Protein AF-A0A0T6ZAK7-F1 (afdb_monomer)

Mean predicted aligned error: 3.06 Å

pLDDT: mean 94.77, std 3.64, range [69.94, 98.5]

Structure (mmCIF, N/CA/C/O backbone):
data_AF-A0A0T6ZAK7-F1
#
_entry.id   AF-A0A0T6ZAK7-F1
#
loop_
_atom_site.group_PDB
_atom_site.id
_atom_site.type_symbol
_atom_site.label_atom_id
_atom_site.label_alt_id
_atom_site.label_comp_id
_atom_site.label_asym_id
_atom_site.label_entity_id
_atom_site.label_seq_id
_atom_site.pdbx_PDB_ins_code
_atom_site.Cartn_x
_atom_site.Cartn_y
_atom_site.Cartn_z
_atom_site.occupancy
_atom_site.B_iso_or_equiv
_atom_site.auth_seq_id
_atom_site.auth_comp_id
_atom_site.auth_a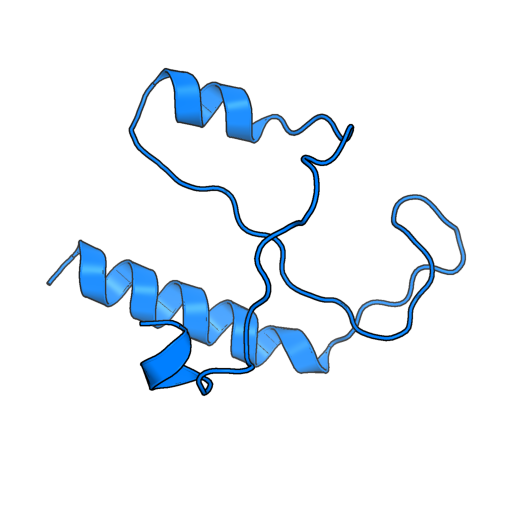sym_id
_atom_site.auth_atom_id
_atom_site.pdbx_PDB_model_num
ATOM 1 N N . MET A 1 1 ? -12.753 -9.587 3.101 1.00 88.31 1 MET A N 1
ATOM 2 C CA . MET A 1 1 ? -12.571 -8.348 2.313 1.00 88.31 1 MET A CA 1
ATOM 3 C C . MET A 1 1 ? -11.607 -8.532 1.143 1.00 88.31 1 MET A C 1
ATOM 5 O O . MET A 1 1 ? -12.108 -8.694 0.048 1.00 88.31 1 MET A O 1
ATOM 9 N N . ILE A 1 2 ? -10.273 -8.592 1.319 1.00 91.38 2 ILE A N 1
ATOM 10 C CA . ILE A 1 2 ? -9.331 -8.675 0.170 1.00 91.38 2 ILE A CA 1
ATOM 11 C C . ILE A 1 2 ? -9.647 -9.859 -0.758 1.00 91.38 2 ILE A C 1
ATOM 13 O O . ILE A 1 2 ? -9.864 -9.650 -1.946 1.00 91.38 2 ILE A O 1
ATOM 17 N N . ALA A 1 3 ? -9.741 -11.076 -0.213 1.00 94.06 3 ALA A N 1
ATOM 18 C CA . ALA A 1 3 ? -10.039 -12.272 -1.005 1.00 94.06 3 ALA A CA 1
ATOM 19 C C . ALA A 1 3 ? -11.412 -12.222 -1.699 1.00 94.06 3 ALA A C 1
ATOM 21 O O . ALA A 1 3 ? -11.568 -12.722 -2.807 1.00 94.06 3 ALA A O 1
ATOM 22 N N . GLU A 1 4 ? -12.402 -11.596 -1.061 1.00 94.25 4 GLU A N 1
ATOM 23 C CA . GLU A 1 4 ? -13.756 -11.451 -1.609 1.00 94.25 4 GLU A CA 1
ATOM 24 C C . GLU A 1 4 ? -13.800 -10.417 -2.741 1.00 94.25 4 GLU A C 1
ATOM 26 O O . GLU A 1 4 ? -14.492 -10.625 -3.732 1.00 94.25 4 GLU A O 1
ATOM 31 N N . THR A 1 5 ? -13.057 -9.313 -2.608 1.00 94.88 5 THR A N 1
ATOM 32 C CA . THR A 1 5 ? -13.031 -8.218 -3.587 1.00 94.88 5 THR A CA 1
ATOM 33 C C . THR A 1 5 ? -12.118 -8.525 -4.773 1.00 94.88 5 THR A C 1
ATOM 35 O O . THR A 1 5 ? -12.424 -8.150 -5.900 1.00 94.88 5 THR A O 1
ATOM 38 N N . PHE A 1 6 ? -10.984 -9.185 -4.531 1.00 95.25 6 PHE A N 1
ATOM 39 C CA . PHE A 1 6 ? -9.897 -9.303 -5.506 1.00 95.25 6 PHE A CA 1
ATOM 40 C C . PHE A 1 6 ? -9.502 -10.746 -5.855 1.00 95.25 6 PHE A C 1
ATOM 42 O O . PHE A 1 6 ? -8.658 -10.932 -6.731 1.00 95.25 6 PHE A O 1
ATOM 49 N N . GLY A 1 7 ? -10.099 -11.749 -5.205 1.00 96.75 7 GLY A N 1
ATOM 50 C CA . GLY A 1 7 ? -9.740 -13.162 -5.343 1.00 96.75 7 GLY A CA 1
ATOM 51 C C . GLY A 1 7 ? -8.752 -13.639 -4.274 1.00 96.75 7 GLY A C 1
ATOM 52 O O . GLY A 1 7 ? -8.008 -12.851 -3.690 1.00 96.75 7 GLY A O 1
ATOM 53 N N . THR A 1 8 ? -8.741 -14.947 -4.008 1.00 95.50 8 THR A N 1
ATOM 54 C CA . THR A 1 8 ? -7.909 -15.572 -2.958 1.00 95.50 8 THR A CA 1
ATOM 55 C C . THR A 1 8 ? -6.414 -15.385 -3.176 1.00 95.50 8 THR A C 1
ATOM 57 O O . THR A 1 8 ? -5.669 -15.311 -2.207 1.00 95.50 8 THR A O 1
ATOM 60 N N . ASP A 1 9 ? -5.997 -15.233 -4.429 1.00 94.69 9 ASP A N 1
ATOM 61 C CA . ASP A 1 9 ? -4.587 -15.140 -4.815 1.00 94.69 9 ASP A CA 1
ATOM 62 C C . ASP A 1 9 ? -4.100 -13.677 -4.881 1.00 94.69 9 ASP A C 1
ATOM 64 O O . ASP A 1 9 ? -3.019 -13.384 -5.384 1.00 94.69 9 ASP A O 1
ATOM 68 N N . ALA A 1 10 ? -4.912 -12.726 -4.399 1.00 94.25 10 ALA A N 1
ATOM 69 C CA . ALA A 1 10 ? -4.628 -11.293 -4.473 1.00 94.25 10 ALA A CA 1
ATOM 70 C C . ALA A 1 10 ? -3.703 -10.768 -3.365 1.00 94.25 10 ALA A C 1
ATOM 72 O O . ALA A 1 10 ? -3.377 -9.580 -3.362 1.00 94.25 10 ALA A O 1
ATOM 73 N N . TYR A 1 11 ? -3.309 -11.614 -2.415 1.00 94.06 11 TYR A N 1
ATOM 74 C CA . TYR A 1 11 ? -2.379 -11.250 -1.355 1.00 94.06 11 TYR A CA 1
ATOM 75 C C . TYR A 1 11 ? -1.425 -12.396 -1.050 1.00 94.06 11 TYR A C 1
ATOM 77 O O . TYR A 1 11 ? -1.710 -13.565 -1.305 1.00 94.06 11 TYR A O 1
ATOM 85 N N . VAL A 1 12 ? -0.296 -12.031 -0.458 1.00 93.19 12 VAL A N 1
ATOM 86 C CA . VAL A 1 12 ? 0.656 -12.965 0.130 1.00 93.19 12 VAL A CA 1
ATOM 87 C C . VAL A 1 12 ? 0.950 -12.502 1.546 1.00 93.19 12 VAL A C 1
ATOM 89 O O . VAL A 1 12 ? 0.994 -11.299 1.815 1.00 93.19 12 VAL A O 1
ATOM 92 N N . GLU A 1 13 ? 1.142 -13.446 2.457 1.00 93.44 13 GLU A N 1
ATOM 93 C CA . GLU A 1 13 ? 1.754 -13.123 3.740 1.00 93.44 13 GLU A CA 1
ATOM 94 C C . GLU A 1 13 ? 3.238 -12.866 3.508 1.00 93.44 13 GLU A C 1
ATOM 96 O O . GLU A 1 13 ? 3.906 -13.611 2.783 1.00 93.44 13 GLU A O 1
ATOM 101 N N . LEU A 1 14 ? 3.753 -11.784 4.091 1.00 91.44 14 LEU A N 1
ATOM 102 C CA . LEU A 1 14 ? 5.181 -11.523 4.021 1.00 91.44 14 LEU A CA 1
ATOM 103 C C . LEU A 1 14 ? 5.909 -12.645 4.769 1.00 91.44 14 LEU A C 1
ATOM 105 O O . LEU A 1 14 ? 5.603 -12.871 5.940 1.00 91.44 14 LEU A O 1
ATOM 109 N N . PRO A 1 15 ? 6.869 -13.333 4.126 1.00 90.88 15 PRO A N 1
ATOM 110 C CA . PRO A 1 15 ? 7.586 -14.426 4.775 1.00 90.88 15 PRO A CA 1
ATOM 111 C C . PRO A 1 15 ? 8.450 -13.927 5.939 1.00 90.88 15 PRO A C 1
ATOM 113 O O . PRO A 1 15 ? 8.674 -14.660 6.894 1.00 90.88 15 PRO A O 1
ATOM 116 N N . GLU A 1 16 ? 8.910 -12.677 5.861 1.00 93.75 16 GLU A N 1
ATOM 117 C CA . GLU A 1 16 ? 9.727 -11.993 6.861 1.00 93.75 16 GLU A CA 1
ATOM 118 C C . GLU A 1 16 ? 9.292 -10.516 6.944 1.00 93.75 16 GLU A C 1
ATOM 120 O O . GLU A 1 16 ? 8.880 -9.940 5.927 1.00 93.75 16 GLU A O 1
ATOM 125 N N . PRO A 1 17 ? 9.406 -9.860 8.113 1.00 91.31 17 PRO A N 1
ATOM 126 C CA . PRO A 1 17 ? 9.229 -8.415 8.223 1.00 91.31 17 PRO A CA 1
ATOM 127 C C . PRO A 1 17 ? 10.236 -7.642 7.361 1.00 91.31 17 PRO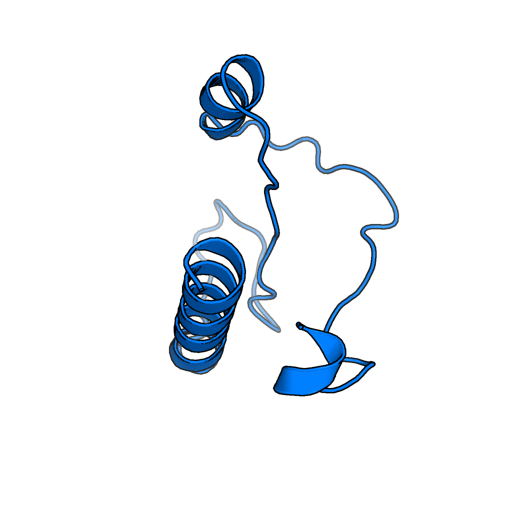 A C 1
ATOM 129 O O . PRO A 1 17 ? 11.381 -8.057 7.181 1.00 91.31 17 PRO A O 1
ATOM 132 N N . LEU A 1 18 ? 9.841 -6.464 6.874 1.00 91.12 18 LEU A N 1
ATOM 133 C CA . LEU A 1 18 ? 10.769 -5.573 6.181 1.00 91.12 18 LEU A CA 1
ATOM 134 C C . LEU A 1 18 ? 11.635 -4.792 7.176 1.00 91.12 18 LEU A C 1
ATOM 136 O O . LEU A 1 1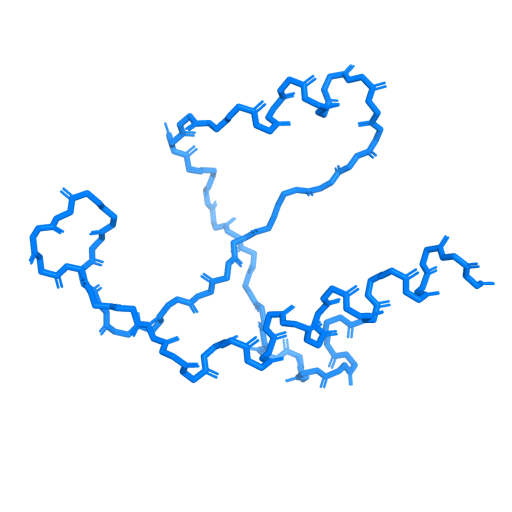8 ? 11.156 -4.340 8.210 1.00 91.12 18 LEU A O 1
ATOM 140 N N . MET A 1 19 ? 12.899 -4.561 6.814 1.00 91.75 19 MET A N 1
ATOM 141 C CA . MET A 1 19 ? 13.821 -3.715 7.588 1.00 91.75 19 MET A CA 1
ATOM 142 C C . MET A 1 19 ? 13.598 -2.204 7.390 1.00 91.75 19 MET A C 1
ATOM 144 O O . MET A 1 19 ? 14.317 -1.400 7.982 1.00 91.75 19 MET A O 1
ATOM 148 N N . GLY A 1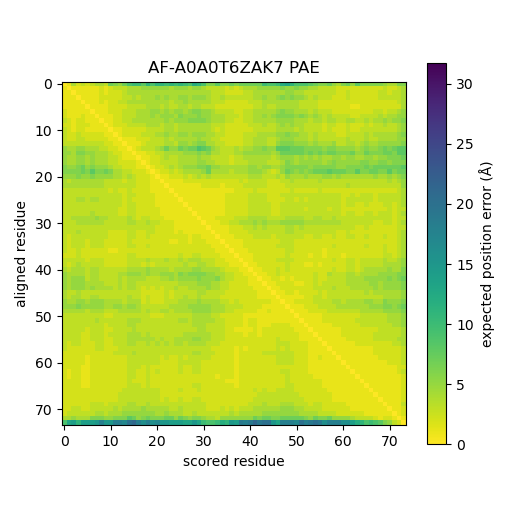 20 ? 12.654 -1.803 6.532 1.00 89.12 20 GLY A N 1
ATOM 149 C CA . GLY A 1 20 ? 12.346 -0.395 6.284 1.00 89.12 20 GLY A CA 1
ATOM 150 C C . GLY A 1 20 ? 11.742 0.283 7.514 1.00 89.12 20 GLY A C 1
ATOM 151 O O . GLY A 1 20 ? 10.908 -0.299 8.203 1.00 89.12 20 GLY A O 1
ATOM 152 N N . SER A 1 21 ? 12.154 1.521 7.784 1.00 93.56 21 SER A N 1
ATOM 153 C CA . SER A 1 21 ? 11.518 2.376 8.790 1.00 93.56 21 SER A CA 1
ATOM 154 C C . SER A 1 21 ? 10.367 3.160 8.167 1.00 93.56 21 SER A C 1
ATOM 156 O O . SER A 1 21 ? 10.552 3.730 7.095 1.00 93.56 21 SER A O 1
ATOM 158 N N . GLU A 1 22 ? 9.237 3.251 8.867 1.00 95.94 22 GLU A N 1
ATOM 159 C CA . GLU A 1 22 ? 8.068 4.025 8.440 1.00 95.94 22 GLU A CA 1
ATOM 160 C C . GLU A 1 22 ? 7.471 4.780 9.634 1.00 95.94 22 GLU A C 1
ATOM 162 O O . GLU A 1 22 ? 7.314 4.210 10.724 1.00 95.94 22 GLU A O 1
ATOM 167 N N . ASP A 1 23 ? 7.146 6.061 9.457 1.00 97.50 23 ASP A N 1
ATOM 168 C CA . ASP A 1 23 ? 6.671 6.914 10.555 1.00 97.50 23 ASP A CA 1
ATOM 169 C C . ASP A 1 23 ? 5.226 6.595 10.976 1.00 97.50 23 ASP A C 1
ATOM 171 O O . ASP A 1 23 ? 4.825 6.891 12.105 1.00 97.50 23 ASP A O 1
ATOM 175 N N . PHE A 1 24 ? 4.490 5.853 10.141 1.00 97.12 24 PHE A N 1
ATOM 176 C CA . PHE A 1 24 ? 3.191 5.266 10.474 1.00 97.12 24 PHE A CA 1
ATOM 177 C C . PHE A 1 24 ? 3.241 4.406 11.749 1.00 97.12 24 PHE A C 1
ATOM 179 O O . PHE A 1 24 ? 2.239 4.275 12.455 1.00 97.12 24 PHE A O 1
ATOM 186 N N . SER A 1 25 ? 4.414 3.865 12.100 1.00 96.69 25 SER A N 1
ATOM 187 C CA . SER A 1 25 ? 4.633 3.161 13.370 1.00 96.69 25 SER A CA 1
ATOM 188 C C . SER A 1 25 ? 4.257 4.006 14.595 1.00 96.69 25 SER A C 1
ATOM 190 O O . SER A 1 25 ? 3.644 3.480 15.524 1.00 96.69 25 SER A O 1
ATOM 192 N N . PHE A 1 26 ? 4.504 5.320 14.577 1.00 98.00 26 PHE A N 1
ATOM 193 C CA . PHE A 1 26 ? 4.120 6.214 15.672 1.00 98.00 26 PHE A CA 1
ATOM 194 C C . PHE A 1 26 ? 2.602 6.355 15.820 1.00 98.00 26 PHE A C 1
ATOM 196 O O . PHE A 1 26 ? 2.117 6.562 16.933 1.00 98.00 26 PHE A O 1
ATOM 203 N N . LEU A 1 27 ? 1.834 6.226 14.731 1.00 98.12 27 LEU A N 1
ATOM 204 C CA . LEU A 1 27 ? 0.370 6.187 14.801 1.00 98.12 27 LEU A CA 1
ATOM 205 C C . LEU A 1 27 ? -0.095 4.875 15.443 1.00 98.12 27 LEU A C 1
ATOM 207 O O . LEU A 1 27 ? -0.972 4.893 16.310 1.00 98.12 27 LEU A O 1
ATOM 211 N N . LEU A 1 28 ? 0.529 3.756 15.065 1.00 97.75 28 LEU A N 1
ATOM 212 C CA . LEU A 1 28 ? 0.216 2.426 15.598 1.00 97.75 28 LEU A CA 1
ATOM 213 C C . LEU A 1 28 ? 0.546 2.272 17.090 1.00 97.75 28 LEU A C 1
ATOM 215 O O . LEU A 1 28 ? -0.046 1.431 17.762 1.00 97.75 28 LEU A O 1
ATOM 219 N N . GLU A 1 29 ? 1.420 3.111 17.650 1.00 98.19 29 GLU A N 1
ATOM 220 C CA . GLU A 1 29 ? 1.601 3.197 19.105 1.00 98.19 29 GLU A CA 1
ATOM 221 C C . GLU A 1 29 ? 0.379 3.768 19.841 1.00 98.19 29 GLU A C 1
ATOM 223 O O . GLU A 1 29 ? 0.240 3.566 21.050 1.00 98.19 29 GLU A O 1
ATOM 228 N N . LYS A 1 30 ? -0.457 4.566 19.165 1.00 98.50 30 LYS A N 1
ATOM 229 C CA . LYS A 1 30 ? -1.551 5.322 19.801 1.00 98.50 30 LYS A CA 1
ATOM 230 C C . LYS A 1 30 ? -2.912 4.691 19.571 1.00 98.50 30 LYS A C 1
ATOM 232 O O . LYS A 1 30 ? -3.779 4.808 20.436 1.00 98.50 30 LYS A O 1
ATOM 237 N N . VAL A 1 31 ? -3.114 4.052 18.422 1.00 97.94 31 VAL A N 1
ATOM 238 C CA . VAL A 1 31 ? -4.392 3.442 18.049 1.00 97.94 31 VAL A CA 1
ATOM 239 C C . VAL A 1 31 ? -4.177 2.089 17.372 1.00 97.94 31 VAL A C 1
ATOM 241 O O . VAL A 1 31 ? -3.192 1.922 16.652 1.00 97.94 31 VAL A O 1
ATOM 244 N N . PRO A 1 32 ? -5.098 1.122 17.551 1.00 97.19 32 PRO A N 1
ATOM 245 C CA . PRO A 1 32 ? -5.077 -0.104 16.768 1.00 97.19 32 PRO A CA 1
ATOM 246 C C . PRO A 1 32 ? -5.146 0.215 15.274 1.00 97.19 32 PRO A C 1
ATOM 248 O O . PRO A 1 32 ? -5.995 0.990 14.832 1.00 97.19 32 PRO A O 1
ATOM 251 N N . GLY A 1 33 ? -4.273 -0.410 14.497 1.00 95.50 33 GLY A N 1
ATOM 252 C CA . GLY A 1 33 ? -4.228 -0.232 13.055 1.00 95.50 33 GLY A CA 1
ATOM 253 C C . GLY A 1 33 ? -3.402 -1.320 12.388 1.00 95.50 33 GLY A C 1
ATOM 254 O O . GLY A 1 33 ? -2.846 -2.198 13.047 1.00 95.50 33 GLY A O 1
ATOM 255 N N . ALA A 1 34 ? -3.340 -1.255 11.064 1.00 94.19 34 ALA A N 1
ATOM 256 C CA . ALA A 1 34 ? -2.565 -2.169 10.244 1.00 94.19 34 ALA A CA 1
ATOM 257 C C . ALA A 1 34 ? -1.853 -1.385 9.142 1.00 94.19 34 ALA A C 1
ATOM 259 O O . ALA A 1 34 ? -2.398 -0.418 8.611 1.00 94.19 34 ALA A O 1
ATOM 260 N N . TYR A 1 35 ? -0.651 -1.835 8.796 1.00 93.94 35 TYR A N 1
ATOM 261 C CA . TYR A 1 35 ? 0.102 -1.356 7.646 1.00 93.94 35 TYR A CA 1
ATOM 262 C C . TYR A 1 35 ? 0.215 -2.499 6.641 1.00 93.94 35 TYR A C 1
ATOM 264 O O . TYR A 1 35 ? 0.560 -3.620 7.015 1.00 93.94 35 TYR A O 1
ATOM 272 N N . VAL A 1 36 ? -0.113 -2.229 5.380 1.00 93.25 36 VAL A N 1
ATOM 273 C CA . VAL A 1 36 ? -0.081 -3.220 4.300 1.00 93.25 36 VAL A CA 1
ATOM 274 C C . VAL A 1 36 ? 0.730 -2.675 3.138 1.00 93.25 36 VAL A C 1
ATOM 276 O O . VAL A 1 36 ? 0.722 -1.474 2.874 1.00 93.25 36 VAL A O 1
ATOM 279 N N . LEU A 1 37 ? 1.414 -3.568 2.434 1.00 94.06 37 LEU A N 1
ATOM 280 C CA . LEU A 1 37 ? 2.130 -3.231 1.211 1.00 94.06 37 LEU A CA 1
ATOM 281 C C . LEU A 1 37 ? 1.242 -3.528 0.008 1.00 94.06 37 LEU A C 1
ATOM 283 O O . LEU A 1 37 ? 0.552 -4.548 -0.025 1.00 94.06 37 LEU A O 1
ATOM 287 N N . ILE A 1 38 ? 1.301 -2.658 -0.995 1.00 94.25 38 ILE A N 1
ATOM 288 C CA . ILE A 1 38 ? 0.703 -2.896 -2.305 1.00 94.25 38 ILE A CA 1
ATOM 289 C C . ILE A 1 38 ? 1.812 -3.280 -3.286 1.00 94.25 38 ILE A C 1
ATOM 291 O O . ILE A 1 38 ? 2.855 -2.631 -3.345 1.00 94.25 38 ILE A O 1
ATOM 295 N N . GLY A 1 39 ? 1.617 -4.377 -4.016 1.00 93.12 39 GLY A N 1
ATOM 296 C CA . GLY A 1 39 ? 2.594 -4.830 -5.003 1.00 93.12 39 GLY A CA 1
ATOM 297 C C . GLY A 1 39 ? 2.667 -3.860 -6.179 1.00 93.12 39 GLY A C 1
ATOM 298 O O . GLY A 1 39 ? 1.632 -3.513 -6.732 1.00 93.12 39 GLY A O 1
ATOM 299 N N . ASN A 1 40 ? 3.877 -3.463 -6.580 1.00 95.06 40 ASN A N 1
ATOM 300 C CA . ASN A 1 40 ? 4.117 -2.565 -7.717 1.00 95.06 40 ASN A CA 1
ATOM 301 C C . ASN A 1 40 ? 4.407 -3.327 -9.031 1.00 95.06 40 ASN A C 1
ATOM 303 O O . ASN A 1 40 ? 4.629 -2.720 -10.066 1.00 95.06 40 ASN A O 1
ATOM 307 N N . GLY A 1 41 ? 4.386 -4.663 -9.033 1.00 93.06 41 GLY A N 1
ATOM 308 C CA . GLY A 1 41 ? 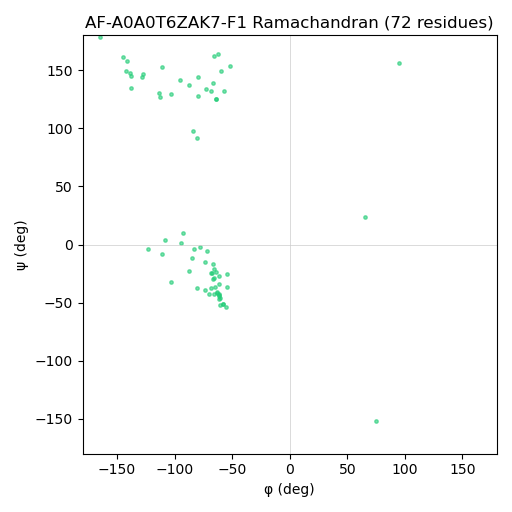4.738 -5.458 -10.215 1.00 93.06 41 GLY A CA 1
ATOM 309 C C . GLY A 1 41 ? 6.245 -5.486 -10.489 1.00 93.06 41 GLY A C 1
ATOM 310 O O . GLY A 1 41 ? 7.046 -5.407 -9.558 1.00 93.06 41 GLY A O 1
ATOM 311 N N . ASP A 1 42 ? 6.619 -5.652 -11.759 1.00 94.88 42 ASP A N 1
ATOM 312 C CA . ASP A 1 42 ? 8.014 -5.784 -12.195 1.00 94.88 42 ASP A CA 1
ATOM 313 C C . ASP A 1 42 ? 8.698 -4.409 -12.286 1.00 94.88 42 ASP A C 1
ATOM 315 O O . ASP A 1 42 ? 8.608 -3.714 -13.292 1.00 94.88 42 ASP A O 1
ATOM 319 N N . SER A 1 43 ? 9.344 -3.997 -11.194 1.00 96.44 43 SER A N 1
ATOM 320 C CA . SER A 1 43 ? 10.120 -2.757 -11.081 1.00 96.44 43 SER A CA 1
ATOM 321 C C . SER A 1 43 ? 11.330 -2.989 -10.176 1.00 96.44 43 SER A C 1
ATOM 323 O O . SER A 1 43 ? 11.357 -3.915 -9.360 1.00 96.44 43 SER A O 1
ATOM 325 N N . SER A 1 44 ? 12.337 -2.118 -10.264 1.00 96.62 44 SER A N 1
ATOM 326 C CA . SER A 1 44 ? 13.389 -2.077 -9.250 1.00 96.62 44 SER A CA 1
ATOM 327 C C . SER A 1 44 ? 12.826 -1.714 -7.869 1.00 96.62 44 SER A C 1
ATOM 329 O O . SER A 1 44 ? 11.713 -1.204 -7.730 1.00 96.62 44 SER A O 1
ATOM 331 N N . GLY A 1 45 ? 13.614 -1.976 -6.823 1.00 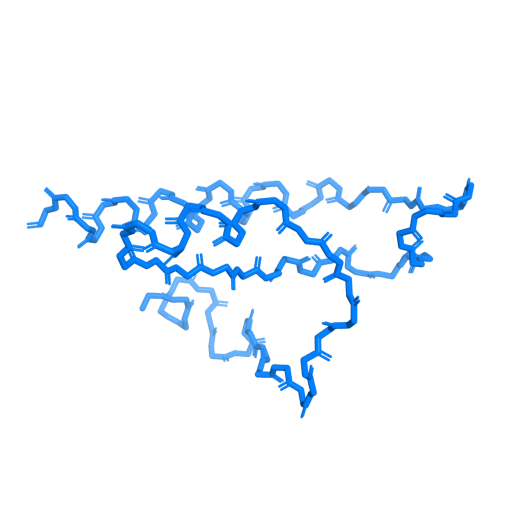93.56 45 GLY A N 1
ATOM 332 C CA . GLY A 1 45 ? 13.257 -1.614 -5.452 1.00 93.56 45 GLY A CA 1
ATOM 333 C C . GLY A 1 45 ? 13.191 -0.100 -5.224 1.00 93.56 45 GLY A C 1
ATOM 334 O O . GLY A 1 45 ? 13.746 0.695 -5.993 1.00 93.56 45 GLY A O 1
ATOM 335 N N . LEU A 1 46 ? 12.525 0.287 -4.131 1.00 93.75 46 LEU A N 1
ATOM 336 C CA . LEU A 1 46 ? 12.440 1.676 -3.669 1.00 93.75 46 LEU A CA 1
ATOM 337 C C . LEU A 1 46 ? 13.839 2.314 -3.552 1.00 93.75 46 LEU A C 1
ATOM 339 O O . LEU A 1 46 ? 14.832 1.627 -3.320 1.00 93.75 46 LEU A O 1
ATOM 343 N N . HIS A 1 47 ? 13.903 3.644 -3.674 1.00 94.69 47 HIS A N 1
ATOM 344 C CA . HIS A 1 47 ? 15.137 4.450 -3.592 1.00 94.69 47 HIS A CA 1
ATOM 345 C C . HIS A 1 47 ? 16.161 4.218 -4.716 1.00 94.69 47 HIS A C 1
ATOM 347 O O . HIS A 1 47 ? 17.345 4.521 -4.562 1.00 94.69 47 HIS A O 1
ATOM 353 N N . THR A 1 48 ? 15.715 3.726 -5.869 1.00 97.06 48 THR A N 1
ATOM 354 C CA . THR A 1 48 ? 16.551 3.597 -7.068 1.00 97.06 48 THR A CA 1
ATOM 355 C C . THR A 1 48 ? 16.096 4.577 -8.149 1.00 97.06 48 THR A C 1
ATOM 357 O O . THR A 1 48 ? 14.925 4.935 -8.220 1.00 97.06 48 THR A O 1
ATOM 360 N N . THR A 1 49 ? 17.005 4.999 -9.034 1.00 97.44 49 THR A N 1
ATOM 361 C CA . THR A 1 49 ? 16.670 5.865 -10.187 1.00 97.44 49 THR A CA 1
ATOM 362 C C . THR A 1 49 ? 15.887 5.148 -11.287 1.00 97.44 49 THR A C 1
ATOM 364 O O . THR A 1 49 ? 15.516 5.775 -12.272 1.00 97.44 49 THR A O 1
ATOM 367 N N . HIS A 1 50 ? 15.701 3.837 -11.150 1.00 97.56 50 HIS A N 1
ATOM 368 C CA . HIS A 1 50 ? 15.026 2.980 -12.121 1.00 97.56 50 HIS A CA 1
ATOM 369 C C . HIS A 1 50 ? 13.652 2.521 -11.622 1.00 97.56 50 HIS A C 1
ATOM 371 O O . HIS A 1 50 ? 13.030 1.699 -12.285 1.00 97.56 50 HIS A O 1
ATOM 377 N N . T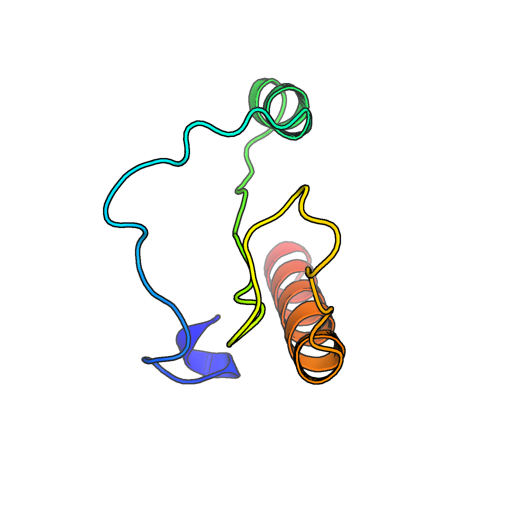YR A 1 51 ? 13.212 3.007 -10.451 1.00 97.62 51 TYR A N 1
ATOM 378 C CA . TYR A 1 51 ? 11.899 2.661 -9.924 1.00 97.62 51 TYR A CA 1
ATOM 379 C C . TYR A 1 51 ? 10.832 3.200 -10.871 1.00 97.62 51 TYR A C 1
ATOM 381 O O . TYR A 1 51 ? 10.816 4.400 -11.154 1.00 97.62 51 TYR A O 1
ATOM 389 N N . ASP A 1 52 ? 9.956 2.316 -11.333 1.00 96.94 52 ASP A N 1
ATOM 390 C CA . ASP A 1 52 ? 8.853 2.646 -12.223 1.00 96.94 52 ASP A CA 1
ATOM 391 C C . ASP A 1 52 ? 7.532 2.441 -11.484 1.00 96.94 52 ASP A C 1
ATOM 393 O O . ASP A 1 52 ? 7.306 1.392 -10.879 1.00 96.94 52 ASP A O 1
ATOM 397 N N . PHE A 1 53 ? 6.672 3.454 -11.476 1.00 96.00 53 PHE A N 1
ATOM 398 C CA . PHE A 1 53 ? 5.390 3.362 -10.785 1.00 96.00 53 PHE A CA 1
ATOM 399 C C . PHE A 1 53 ? 4.404 2.599 -11.657 1.00 96.00 53 PHE A C 1
ATOM 401 O O . PHE A 1 53 ? 4.179 2.943 -12.813 1.00 96.00 53 PHE A O 1
ATOM 408 N N . ASN A 1 54 ? 3.782 1.575 -11.086 1.00 97.12 54 ASN A N 1
ATOM 409 C CA . ASN A 1 54 ? 2.764 0.828 -11.799 1.00 97.12 54 ASN A CA 1
ATOM 410 C C . ASN A 1 54 ? 1.405 1.529 -11.681 1.00 97.12 54 ASN A C 1
ATOM 412 O O . ASN A 1 54 ? 0.689 1.360 -10.698 1.00 97.12 54 ASN A O 1
ATOM 416 N N . ASP A 1 55 ? 1.024 2.311 -12.686 1.00 96.88 55 ASP A N 1
ATOM 417 C CA . ASP A 1 55 ? -0.247 3.044 -12.660 1.00 96.88 55 ASP A CA 1
ATOM 418 C C . ASP A 1 55 ? -1.483 2.120 -12.633 1.00 96.88 55 ASP A C 1
ATOM 420 O O . ASP A 1 55 ? -2.528 2.502 -12.095 1.00 96.88 55 ASP A O 1
ATOM 424 N N . ASP A 1 56 ? -1.365 0.871 -13.099 1.00 95.75 56 ASP A N 1
ATOM 425 C CA . ASP A 1 56 ? -2.471 -0.097 -13.099 1.00 95.75 56 ASP A CA 1
ATOM 426 C C . ASP A 1 56 ? -2.900 -0.502 -11.672 1.00 95.75 56 ASP A C 1
ATOM 428 O O . ASP A 1 56 ? -3.998 -1.032 -11.469 1.00 95.75 56 ASP A O 1
ATOM 432 N N . ILE A 1 57 ? -2.072 -0.247 -10.647 1.00 95.62 57 ILE A N 1
ATOM 433 C CA . ILE A 1 57 ? -2.415 -0.563 -9.248 1.00 95.62 57 IL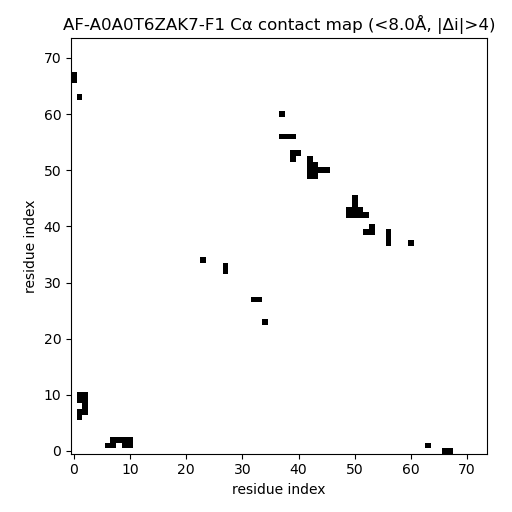E A CA 1
ATOM 434 C C . ILE A 1 57 ? -3.232 0.531 -8.557 1.00 95.62 57 ILE A C 1
ATOM 436 O O . ILE A 1 57 ? -3.797 0.274 -7.488 1.00 95.62 57 ILE A O 1
ATOM 440 N N . LEU A 1 58 ? -3.352 1.722 -9.153 1.00 96.12 58 LEU A N 1
ATOM 441 C CA . LEU A 1 58 ? -4.049 2.859 -8.543 1.00 96.12 58 LEU A CA 1
ATOM 442 C C . LEU A 1 58 ? -5.526 2.545 -8.269 1.00 96.12 58 LEU A C 1
ATOM 444 O O . LEU A 1 58 ? -6.015 2.781 -7.161 1.00 96.12 58 LEU A O 1
ATOM 448 N N . GLU A 1 59 ? -6.229 1.947 -9.237 1.00 96.44 59 GLU A N 1
ATOM 449 C CA . GLU A 1 59 ? -7.640 1.571 -9.078 1.00 96.44 59 GLU A CA 1
ATOM 450 C C . GLU A 1 59 ? -7.821 0.521 -7.972 1.00 96.44 59 GLU A C 1
ATOM 452 O O . GLU A 1 59 ? -8.726 0.632 -7.136 1.00 96.44 59 GLU A O 1
ATOM 457 N N . ARG A 1 60 ? -6.929 -0.478 -7.910 1.00 95.50 60 ARG A N 1
ATOM 458 C CA . ARG A 1 60 ? -6.986 -1.526 -6.879 1.00 95.50 60 ARG A CA 1
ATOM 459 C C . ARG A 1 60 ? -6.733 -0.953 -5.488 1.00 95.50 60 ARG A C 1
ATOM 461 O O . ARG A 1 60 ? -7.467 -1.290 -4.559 1.00 95.50 60 ARG A O 1
ATOM 468 N N . GLY A 1 61 ? -5.754 -0.058 -5.348 1.00 96.12 61 GLY A N 1
ATOM 469 C CA . GLY A 1 61 ? -5.460 0.634 -4.092 1.00 96.12 61 GLY A CA 1
ATOM 470 C C . GLY A 1 61 ? -6.637 1.482 -3.602 1.00 96.12 61 GLY A C 1
ATOM 471 O O . GLY A 1 61 ? -7.054 1.358 -2.449 1.00 96.12 61 GLY A O 1
ATOM 472 N N . ALA A 1 62 ? -7.242 2.278 -4.488 1.00 97.81 62 ALA A N 1
ATOM 473 C CA . ALA A 1 62 ? -8.432 3.066 -4.161 1.00 97.81 62 ALA A CA 1
ATOM 474 C C . ALA A 1 62 ? -9.618 2.175 -3.749 1.00 97.81 62 ALA A C 1
ATOM 476 O O . ALA A 1 62 ? -10.288 2.441 -2.747 1.00 97.81 62 ALA A O 1
ATOM 477 N N . THR A 1 63 ? -9.838 1.077 -4.475 1.00 97.12 63 THR A N 1
ATOM 478 C CA . THR A 1 63 ? -10.895 0.100 -4.182 1.00 97.12 63 THR A CA 1
ATOM 479 C C . THR A 1 63 ? -10.685 -0.574 -2.825 1.00 97.12 63 THR A C 1
ATOM 481 O O . THR A 1 63 ? -11.639 -0.727 -2.058 1.00 97.12 63 THR A O 1
ATOM 484 N N . TYR A 1 64 ? -9.441 -0.920 -2.480 1.00 96.75 64 TYR A N 1
ATOM 485 C CA . TYR A 1 64 ? -9.095 -1.471 -1.169 1.00 96.75 64 TYR A CA 1
ATOM 486 C C . TYR A 1 64 ? -9.485 -0.513 -0.039 1.00 96.75 64 TYR A C 1
ATOM 488 O O . TYR A 1 64 ? -10.214 -0.910 0.873 1.00 96.75 64 TYR A O 1
ATOM 496 N N . PHE A 1 65 ? -9.076 0.758 -0.121 1.00 97.00 65 PHE A N 1
ATOM 497 C CA . PHE A 1 65 ? -9.418 1.750 0.901 1.00 97.00 65 PHE A CA 1
ATOM 498 C C . PHE A 1 65 ? -10.920 2.041 0.966 1.00 97.00 65 PHE A C 1
ATOM 500 O O . PHE A 1 65 ? -11.453 2.189 2.064 1.00 97.00 65 PHE A O 1
ATOM 507 N N . TYR A 1 66 ? -11.623 2.060 -0.171 1.00 96.88 66 TYR A N 1
ATOM 508 C CA . TYR A 1 66 ? -13.082 2.191 -0.202 1.00 96.88 66 TYR A CA 1
ATOM 509 C C . TYR A 1 66 ? -13.769 1.068 0.584 1.00 96.88 66 TYR A C 1
ATOM 511 O O . TYR A 1 66 ? -14.598 1.339 1.455 1.00 96.88 66 TYR A O 1
ATOM 519 N N . HIS A 1 67 ? -13.417 -0.192 0.315 1.00 96.44 67 HIS A N 1
ATOM 520 C CA . HIS A 1 67 ? -14.009 -1.327 1.020 1.00 96.44 67 HIS A CA 1
ATOM 521 C C . HIS A 1 67 ? -13.585 -1.391 2.489 1.00 96.44 67 HIS A C 1
ATOM 523 O O . HIS A 1 67 ? -14.423 -1.704 3.333 1.00 96.44 67 HIS A O 1
ATOM 529 N N . LEU A 1 68 ? -12.331 -1.053 2.810 1.00 95.62 68 LEU A N 1
ATOM 530 C CA . LEU A 1 68 ? -11.842 -0.976 4.187 1.00 95.62 68 LEU A CA 1
ATOM 531 C C . LEU A 1 68 ? -12.619 0.069 4.995 1.00 95.62 68 LEU A C 1
ATOM 533 O O . LEU A 1 68 ? -13.155 -0.247 6.054 1.00 95.62 68 LEU A O 1
ATOM 537 N N . ALA A 1 69 ? -12.723 1.293 4.475 1.00 96.06 69 ALA A N 1
ATOM 538 C CA . ALA A 1 69 ? -13.446 2.372 5.134 1.00 96.06 69 ALA A CA 1
ATOM 539 C C . ALA A 1 69 ? -14.929 2.024 5.298 1.00 96.06 69 ALA A C 1
ATOM 541 O O . ALA A 1 69 ? -15.491 2.222 6.371 1.00 96.06 69 ALA A O 1
ATOM 542 N N . ARG A 1 70 ? -15.560 1.445 4.269 1.00 95.56 70 ARG A N 1
ATOM 543 C CA . ARG A 1 70 ? -16.953 0.993 4.362 1.00 95.56 70 ARG A CA 1
ATOM 544 C C . ARG A 1 70 ? -17.155 -0.085 5.416 1.00 95.56 70 ARG A C 1
ATOM 546 O O . ARG A 1 70 ? -18.114 0.015 6.162 1.00 95.56 70 ARG A O 1
ATOM 553 N N . ALA A 1 71 ? -16.280 -1.084 5.482 1.00 93.31 71 ALA A N 1
ATOM 554 C CA . ALA A 1 71 ? -16.385 -2.153 6.474 1.00 93.31 71 ALA A CA 1
ATOM 555 C C . ALA A 1 71 ? -16.119 -1.669 7.911 1.00 93.31 71 ALA A C 1
ATOM 557 O O . ALA A 1 71 ? -16.573 -2.301 8.856 1.00 93.31 71 ALA A O 1
ATOM 558 N N . ALA A 1 72 ? -15.366 -0.579 8.082 1.00 93.12 72 ALA A N 1
ATOM 559 C CA . ALA A 1 72 ? -15.060 -0.011 9.393 1.00 93.12 72 ALA A CA 1
ATOM 560 C C . ALA A 1 72 ? -16.113 0.995 9.896 1.00 93.12 72 ALA A C 1
ATOM 562 O O . ALA A 1 72 ? -16.174 1.257 11.096 1.00 93.12 72 ALA A O 1
ATOM 563 N N . LEU A 1 73 ? -16.895 1.598 8.994 1.00 93.19 73 LEU A N 1
ATOM 564 C CA . LEU A 1 73 ? -17.833 2.688 9.304 1.00 93.19 73 LEU A CA 1
ATOM 565 C C . LEU A 1 73 ? -19.314 2.298 9.191 1.00 93.19 73 LEU A C 1
ATOM 567 O O . LEU A 1 73 ? -20.171 3.114 9.537 1.00 93.19 73 LEU A O 1
ATOM 571 N N . VAL A 1 74 ? -19.618 1.103 8.683 1.00 69.94 74 VAL A N 1
ATOM 572 C CA . VAL A 1 74 ? -20.977 0.563 8.512 1.00 69.94 74 VAL A CA 1
ATOM 573 C C . VAL A 1 74 ? -21.088 -0.738 9.285 1.00 69.94 74 VAL A C 1
ATOM 575 O O . VAL A 1 74 ? -22.116 -0.906 9.974 1.00 69.94 74 VAL A O 1
#

Secondary structure (DSSP, 8-state):
-HHHHH-GGG----SS------THHHHHTTS-----PPP--S-PPTTSTT----TTHHHHHHHHHHHHHHHHH-

Sequence (74 aa):
MIAETFGTDAYVELPEPLMGSEDFSFLLEKVPGAYVLIGNGDSSGLHTTHYDFNDDILERGATYFYHLARAALV

Foldseek 3Di:
DCCVVPNPPQDDDDPDDDP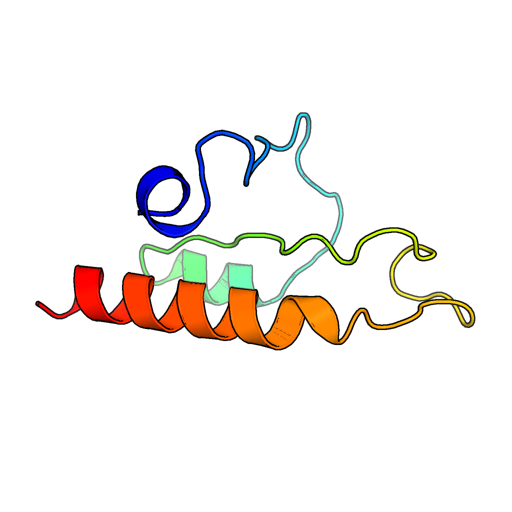DDDPCVVVCVPDPDDDDDDDQPDWDDPPDPGGDGRPVCVVVVVVVVVVVVVVVPD

Radius of gyration: 14.37 Å; Cα contacts (8 Å, |Δi|>4): 30; chains: 1; bounding box: 38×22×33 Å

Solvent-accessible surface area (backbone atoms only — not comparable to full-atom values): 5098 Å² total; per-residue (Å²): 104,68,46,77,76,64,35,77,82,67,67,76,80,74,94,62,87,77,89,75,86,63,76,66,56,66,52,52,75,76,41,94,74,85,88,82,87,78,82,58,73,97,50,57,60,88,98,47,98,66,50,55,84,47,70,84,45,52,64,57,53,54,50,49,52,52,52,50,51,48,70,74,75,109